Protein AF-A0A379AN05-F1 (afdb_monomer_lite)

Structure (mmCIF, N/CA/C/O backbone):
data_AF-A0A379AN05-F1
#
_entry.id   AF-A0A379AN05-F1
#
loop_
_atom_site.group_PDB
_atom_site.id
_atom_site.type_symbol
_atom_site.label_atom_id
_atom_site.label_alt_id
_atom_site.label_comp_id
_atom_site.label_asym_id
_atom_site.label_entity_id
_atom_site.label_seq_id
_atom_site.pdbx_PDB_ins_code
_atom_site.Cartn_x
_atom_site.Cartn_y
_atom_site.Cartn_z
_atom_site.occupancy
_atom_site.B_iso_or_equiv
_atom_site.auth_seq_id
_atom_site.auth_comp_id
_atom_site.auth_asym_id
_atom_site.auth_atom_id
_atom_site.pdbx_PDB_model_num
ATOM 1 N N . MET A 1 1 ? -7.549 1.486 32.627 1.00 84.38 1 MET A N 1
ATOM 2 C CA . MET A 1 1 ? -6.363 1.848 31.809 1.00 84.38 1 MET A CA 1
ATOM 3 C C . MET A 1 1 ? -6.701 2.834 30.691 1.00 84.38 1 MET A C 1
ATOM 5 O O . MET A 1 1 ? -6.083 3.886 30.670 1.00 84.38 1 MET A O 1
ATOM 9 N N . VAL A 1 2 ? -7.677 2.545 29.816 1.00 94.06 2 VAL A N 1
ATOM 10 C CA . VAL A 1 2 ? -8.056 3.406 28.669 1.00 94.06 2 VAL A CA 1
ATOM 11 C C . VAL A 1 2 ? -8.458 4.826 29.086 1.00 94.06 2 VAL A C 1
ATOM 13 O O . VAL A 1 2 ? -7.812 5.776 28.664 1.00 94.06 2 VAL A O 1
ATOM 16 N N . THR A 1 3 ? -9.433 4.986 29.988 1.00 95.44 3 THR A N 1
ATOM 17 C CA . THR A 1 3 ? -9.876 6.311 30.479 1.00 95.44 3 THR A CA 1
ATOM 18 C C . THR A 1 3 ? -8.731 7.159 31.034 1.00 95.44 3 THR A C 1
ATOM 20 O O . THR A 1 3 ? -8.651 8.347 30.749 1.00 95.44 3 THR A O 1
ATOM 23 N N . ARG A 1 4 ? -7.789 6.537 31.757 1.00 97.31 4 ARG A N 1
ATOM 24 C CA . ARG A 1 4 ? -6.618 7.218 32.330 1.00 97.31 4 ARG A CA 1
ATOM 25 C C . ARG A 1 4 ? -5.680 7.795 31.264 1.00 97.31 4 ARG A C 1
ATOM 27 O O . ARG A 1 4 ? -5.070 8.823 31.510 1.00 97.31 4 ARG A O 1
ATOM 34 N N . LEU A 1 5 ? -5.524 7.115 30.126 1.00 96.81 5 LEU A N 1
ATOM 35 C CA . LEU A 1 5 ? -4.580 7.513 29.075 1.00 96.81 5 LEU A CA 1
ATOM 36 C C . LEU A 1 5 ? -5.226 8.400 28.005 1.00 96.81 5 LEU A C 1
ATOM 38 O O . LEU A 1 5 ? -4.576 9.303 27.494 1.00 96.81 5 LEU A O 1
ATOM 42 N N . CYS A 1 6 ? -6.485 8.134 27.655 1.00 96.06 6 CYS A N 1
ATOM 43 C CA . CYS A 1 6 ? -7.172 8.794 26.543 1.00 96.06 6 CYS A CA 1
ATOM 44 C C . CYS A 1 6 ? -8.078 9.952 26.984 1.00 96.06 6 CYS A C 1
ATOM 46 O O . CYS A 1 6 ? -8.537 10.710 26.138 1.00 96.06 6 CYS A O 1
ATOM 48 N N . GLY A 1 7 ? -8.407 10.060 28.277 1.00 97.00 7 GLY A N 1
ATOM 49 C CA . GLY A 1 7 ? -9.344 11.061 28.801 1.00 97.00 7 GLY A CA 1
ATOM 50 C C . GLY A 1 7 ? -10.823 10.799 28.477 1.00 97.00 7 GLY A C 1
ATOM 51 O O . GLY A 1 7 ? -11.693 11.490 28.994 1.00 97.00 7 GLY A O 1
ATOM 52 N N . THR A 1 8 ? -11.143 9.789 27.661 1.00 96.62 8 THR A N 1
ATOM 53 C CA . THR A 1 8 ? -12.527 9.398 27.351 1.00 96.62 8 THR A CA 1
ATOM 54 C C . THR A 1 8 ? -13.206 8.762 28.564 1.00 96.62 8 THR A C 1
ATOM 56 O O . THR A 1 8 ? -12.667 7.817 29.155 1.00 96.62 8 THR A O 1
ATOM 59 N N . SER A 1 9 ? -14.412 9.231 28.908 1.00 97.50 9 SER A N 1
ATOM 60 C CA . SER A 1 9 ? -15.219 8.624 29.972 1.00 97.50 9 SER A CA 1
ATOM 61 C C . SER A 1 9 ? -15.490 7.143 29.678 1.00 97.50 9 SER A C 1
ATOM 63 O O . SER A 1 9 ? -15.587 6.717 28.522 1.00 97.50 9 SER A O 1
ATOM 65 N N . GLN A 1 10 ? -15.596 6.337 30.735 1.00 97.25 10 GLN A N 1
ATOM 66 C CA . GLN A 1 10 ? -15.846 4.901 30.597 1.00 97.25 10 GLN A CA 1
ATOM 67 C C . GLN A 1 10 ? -17.175 4.622 29.884 1.00 97.25 10 GLN A C 1
ATOM 69 O O . GLN A 1 10 ? -17.250 3.709 29.065 1.00 97.25 10 GLN A O 1
ATOM 74 N N . GLU A 1 11 ? -18.199 5.428 30.158 1.00 97.56 11 GLU A N 1
ATOM 75 C CA . GLU A 1 11 ? -19.508 5.329 29.515 1.00 97.56 11 GLU A CA 1
ATOM 76 C C . GLU A 1 11 ? -19.413 5.527 27.997 1.00 97.56 11 GLU A C 1
ATOM 78 O O . GLU A 1 11 ? -19.821 4.644 27.239 1.00 97.56 11 GLU A O 1
ATOM 83 N N . SER A 1 12 ? -18.793 6.624 27.544 1.00 97.69 12 SER A N 1
ATOM 84 C CA . SER A 1 12 ? -18.629 6.909 26.115 1.00 97.69 12 SER A CA 1
ATOM 85 C C . SER A 1 12 ? -17.795 5.839 25.416 1.00 97.69 12 SER A C 1
ATOM 87 O O . SER A 1 12 ? -18.129 5.413 24.311 1.00 97.69 12 SER A O 1
ATOM 89 N N . PHE A 1 13 ? -16.734 5.355 26.068 1.00 97.69 13 PHE A N 1
ATOM 90 C CA . PHE A 1 13 ? -15.919 4.268 25.530 1.00 97.69 13 PHE A CA 1
ATOM 91 C C . PHE A 1 13 ? -16.741 2.984 25.334 1.00 97.69 13 PHE A C 1
ATOM 93 O O . PHE A 1 13 ? -16.730 2.403 24.249 1.00 97.69 13 PHE A O 1
ATOM 100 N N . ILE A 1 14 ? -17.508 2.571 26.348 1.00 97.88 14 ILE A N 1
ATOM 101 C CA . ILE A 1 14 ? -18.366 1.380 26.271 1.00 97.88 14 ILE A CA 1
ATOM 102 C C . ILE A 1 14 ? -19.449 1.546 25.200 1.00 97.88 14 ILE A C 1
ATOM 104 O O . ILE A 1 14 ? -19.734 0.587 24.480 1.00 97.88 14 ILE A O 1
ATOM 108 N N . ALA A 1 15 ? -20.036 2.737 25.058 1.00 98.06 15 ALA A N 1
ATOM 109 C CA . ALA A 1 15 ? -21.035 3.012 24.030 1.00 98.06 15 ALA A CA 1
ATOM 110 C C . ALA A 1 15 ? -20.473 2.790 22.615 1.00 98.06 15 ALA A C 1
ATOM 112 O O . ALA A 1 15 ? -21.083 2.076 21.816 1.00 98.06 15 ALA A O 1
ATOM 113 N N . VAL A 1 16 ? -19.275 3.315 22.329 1.00 97.56 16 VAL A N 1
ATOM 114 C CA . VAL A 1 16 ? -18.589 3.108 21.041 1.00 97.56 16 VAL A CA 1
ATOM 115 C C . VAL A 1 16 ? -18.249 1.632 20.827 1.00 97.56 16 VAL A C 1
ATOM 117 O O . VAL A 1 16 ? -18.525 1.092 19.755 1.00 97.56 16 VAL A O 1
ATOM 120 N N . CYS A 1 17 ? -17.710 0.951 21.845 1.00 97.88 17 CYS A N 1
ATOM 121 C CA . CYS A 1 17 ? -17.402 -0.477 21.758 1.00 97.88 17 CYS A CA 1
ATOM 122 C C . CYS A 1 17 ? -18.642 -1.317 21.438 1.00 97.88 17 CYS A C 1
ATOM 124 O O . CYS A 1 17 ? -18.568 -2.186 20.576 1.00 97.88 17 CYS A O 1
ATOM 126 N N . ARG A 1 18 ? -19.784 -1.050 22.086 1.00 98.12 18 ARG A N 1
ATOM 127 C CA . ARG A 1 18 ? -21.046 -1.762 21.823 1.00 98.12 18 ARG A CA 1
ATOM 128 C C . ARG A 1 18 ? -21.536 -1.542 20.395 1.00 98.12 18 ARG A C 1
ATOM 130 O O . ARG A 1 18 ? -21.956 -2.499 19.751 1.00 98.12 18 ARG A O 1
ATOM 137 N N . GLN A 1 19 ? -21.457 -0.311 19.890 1.00 97.75 19 GLN A N 1
ATOM 138 C CA . GLN A 1 19 ? -21.874 -0.017 18.518 1.00 97.75 19 GLN A CA 1
ATOM 139 C C . GLN A 1 19 ? -20.985 -0.720 17.491 1.00 97.75 19 GLN A C 1
ATOM 141 O O . GLN A 1 19 ? -21.509 -1.390 16.605 1.00 97.75 19 GLN A O 1
ATOM 146 N N . LEU A 1 20 ? -19.659 -0.658 17.639 1.00 97.69 20 LEU A N 1
ATOM 147 C CA . LEU A 1 20 ? -18.745 -1.381 16.749 1.00 97.69 20 LEU A CA 1
ATOM 148 C C . LEU A 1 20 ? -18.947 -2.898 16.839 1.00 97.69 20 LEU A C 1
ATOM 150 O O . LEU A 1 20 ? -19.083 -3.558 15.812 1.00 97.69 20 LEU A O 1
ATOM 154 N N . ALA A 1 21 ? -19.040 -3.444 18.054 1.00 97.88 21 ALA A N 1
ATOM 155 C CA . ALA A 1 21 ? -19.248 -4.873 18.273 1.00 97.88 21 ALA A CA 1
ATOM 156 C C . ALA A 1 21 ? -20.561 -5.373 17.661 1.00 97.88 21 ALA A C 1
ATOM 158 O O . ALA A 1 21 ? -20.603 -6.487 17.164 1.00 97.88 21 ALA A O 1
ATOM 159 N N . SER A 1 22 ? -21.611 -4.548 17.610 1.00 98.00 22 SER A N 1
ATOM 160 C CA . SER A 1 22 ? -22.876 -4.928 16.966 1.00 98.00 22 SER A CA 1
ATOM 161 C C . SER A 1 22 ? -22.769 -5.187 15.454 1.00 98.00 22 SER A C 1
ATOM 163 O O . SER A 1 22 ? -23.732 -5.656 14.855 1.00 98.00 22 SER A O 1
ATOM 165 N N . THR A 1 23 ? -21.615 -4.890 14.844 1.00 98.19 23 THR A N 1
ATOM 166 C CA . THR A 1 23 ? -21.307 -5.160 13.430 1.00 98.19 23 THR A CA 1
ATOM 167 C C . THR A 1 23 ? -20.498 -6.440 13.215 1.00 98.19 23 THR A C 1
ATOM 169 O O . THR A 1 23 ? -20.078 -6.708 12.103 1.00 98.19 23 THR A O 1
ATOM 172 N N . CYS A 1 24 ? -20.307 -7.278 14.243 1.00 97.06 24 CYS A N 1
ATOM 173 C CA . CYS A 1 24 ? -19.689 -8.604 14.089 1.00 97.06 24 CYS A CA 1
ATOM 174 C C . CYS A 1 24 ? -20.630 -9.660 13.470 1.00 97.06 24 CYS A C 1
ATOM 176 O O . CYS A 1 24 ? -20.436 -10.861 13.663 1.00 97.06 24 CYS A O 1
ATOM 178 N N . VAL A 1 25 ? -21.676 -9.222 12.765 1.00 96.94 25 VAL A N 1
ATOM 179 C CA . VAL A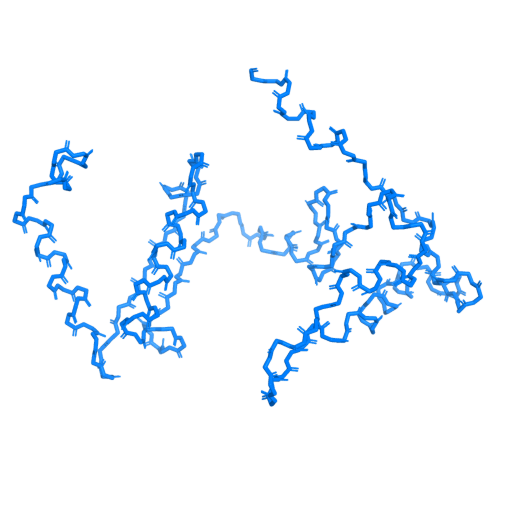 1 25 ? -22.707 -10.073 12.163 1.00 96.94 25 VAL A CA 1
ATOM 180 C C . VAL A 1 25 ? -22.747 -9.857 10.646 1.00 96.94 25 VAL A C 1
ATOM 182 O O . VAL A 1 25 ? -22.529 -8.736 10.192 1.00 96.94 25 VAL A O 1
ATOM 185 N N . PRO A 1 26 ? -23.079 -10.878 9.834 1.00 92.56 26 PRO A N 1
ATOM 186 C CA . PRO A 1 26 ? -22.933 -10.793 8.374 1.00 92.56 26 PRO A CA 1
ATOM 187 C C . PRO A 1 26 ? -23.767 -9.705 7.679 1.00 92.56 26 PRO A C 1
ATOM 189 O O . PRO A 1 26 ? -23.431 -9.276 6.579 1.00 92.56 26 PRO A O 1
ATOM 192 N N . ASN A 1 27 ? -24.875 -9.276 8.286 1.00 95.88 27 ASN A N 1
ATOM 193 C CA . ASN A 1 27 ? -25.845 -8.350 7.697 1.00 95.88 27 ASN A CA 1
ATOM 194 C C . ASN A 1 27 ? -25.714 -6.906 8.205 1.00 95.88 27 ASN A C 1
ATOM 196 O O . ASN A 1 27 ? -26.596 -6.086 7.947 1.00 95.88 27 ASN A O 1
ATOM 200 N N . ARG A 1 28 ? -24.652 -6.584 8.949 1.00 97.88 28 ARG A N 1
ATOM 201 C CA . ARG A 1 28 ? -24.431 -5.236 9.468 1.00 97.88 28 ARG A CA 1
ATOM 202 C C . ARG A 1 28 ? -22.954 -4.903 9.455 1.00 97.88 28 ARG A C 1
ATOM 204 O O . ARG A 1 28 ? -22.166 -5.584 10.090 1.00 97.88 28 ARG A O 1
ATOM 211 N N . THR A 1 29 ? -22.604 -3.804 8.805 1.00 97.75 29 THR A N 1
ATOM 212 C CA . THR A 1 29 ? -21.214 -3.383 8.644 1.00 97.75 29 THR A CA 1
ATOM 213 C C . THR A 1 29 ? -20.927 -2.085 9.383 1.00 97.75 29 THR A C 1
ATOM 215 O O . THR A 1 29 ? -21.794 -1.218 9.516 1.00 97.75 29 THR A O 1
ATOM 218 N N . ALA A 1 30 ? -19.685 -1.924 9.835 1.00 97.81 30 ALA A N 1
ATOM 219 C CA . ALA A 1 30 ? -19.128 -0.630 10.219 1.00 97.81 30 ALA A CA 1
ATOM 220 C C . ALA A 1 30 ? -18.037 -0.223 9.231 1.00 97.81 30 ALA A C 1
ATOM 222 O O . ALA A 1 30 ? -17.303 -1.068 8.716 1.00 97.81 30 ALA A O 1
ATOM 223 N N . THR A 1 31 ? -17.880 1.080 9.024 1.00 98.12 31 THR A N 1
ATOM 224 C CA . THR A 1 31 ? -16.787 1.649 8.236 1.00 98.12 31 THR A CA 1
ATOM 225 C C . THR A 1 31 ? -16.002 2.652 9.071 1.00 98.12 31 THR A C 1
ATOM 227 O O . THR A 1 31 ? -16.574 3.408 9.858 1.00 98.12 31 THR A O 1
ATOM 230 N N . ILE A 1 32 ? -14.677 2.642 8.923 1.00 98.06 32 ILE A N 1
ATOM 231 C CA . ILE A 1 32 ? -13.783 3.580 9.606 1.00 98.06 32 ILE A CA 1
ATOM 232 C C . ILE A 1 32 ? -13.295 4.604 8.588 1.00 98.06 32 ILE A C 1
ATOM 234 O O . ILE A 1 32 ? -12.592 4.247 7.645 1.00 98.06 32 ILE A O 1
ATOM 238 N N . LEU A 1 33 ? -13.638 5.876 8.801 1.00 97.94 33 LEU A N 1
ATOM 239 C CA . LEU A 1 33 ? -13.164 7.002 7.999 1.00 97.94 33 LEU A CA 1
ATOM 240 C C . LEU A 1 33 ? -12.050 7.720 8.761 1.00 97.94 33 LEU A C 1
ATOM 242 O O . LEU A 1 33 ? -12.253 8.149 9.896 1.00 97.94 33 LEU A O 1
ATOM 246 N N . TYR A 1 34 ? -10.877 7.866 8.147 1.00 97.56 34 TYR A N 1
ATOM 247 C CA . TYR A 1 34 ? -9.760 8.582 8.767 1.00 97.56 34 TYR A CA 1
ATOM 248 C C . TYR A 1 34 ? -8.886 9.304 7.736 1.00 97.56 34 TYR A C 1
ATOM 250 O O . TYR A 1 34 ? -8.894 8.975 6.552 1.00 97.56 34 TYR A O 1
ATOM 258 N N . ALA A 1 35 ? -8.110 10.279 8.215 1.00 95.69 35 ALA A N 1
ATOM 259 C CA . ALA A 1 35 ? -7.111 11.016 7.442 1.00 95.69 35 ALA A CA 1
ATOM 260 C C . ALA A 1 35 ? -5.917 11.395 8.347 1.00 95.69 35 ALA A C 1
ATOM 262 O O . ALA A 1 35 ? -5.351 10.542 9.035 1.00 95.69 35 ALA A O 1
ATOM 263 N N . LEU A 1 36 ? -5.552 12.681 8.394 1.00 94.69 36 LEU A N 1
ATOM 264 C CA . LEU A 1 36 ? -4.341 13.175 9.060 1.00 94.69 36 LEU A CA 1
ATOM 265 C C . LEU A 1 36 ? -4.315 12.971 10.578 1.00 94.69 36 LEU A C 1
ATOM 267 O O . LEU A 1 36 ? -3.243 12.782 11.152 1.00 94.69 36 LEU A O 1
ATOM 271 N N . GLY A 1 37 ? -5.488 12.952 11.220 1.00 93.81 37 GLY A N 1
ATOM 272 C CA . GLY A 1 37 ? -5.606 12.805 12.673 1.00 93.81 37 GLY A CA 1
ATOM 273 C C . GLY A 1 37 ? -4.961 11.531 13.227 1.00 93.81 37 GLY A C 1
ATOM 274 O O . GLY A 1 37 ? -4.598 11.502 14.400 1.00 93.81 37 GLY A O 1
ATOM 275 N N . TRP A 1 38 ? -4.781 10.497 12.396 1.00 95.88 38 TRP A N 1
ATOM 276 C CA . TRP A 1 38 ? -4.135 9.236 12.780 1.00 95.88 38 TRP A CA 1
ATOM 277 C C . TRP A 1 38 ? -2.767 9.019 12.126 1.00 95.88 38 TRP A C 1
ATOM 279 O O . TRP A 1 38 ? -1.965 8.253 12.651 1.00 95.88 38 TRP A O 1
ATOM 289 N N . THR A 1 39 ? -2.466 9.671 11.000 1.00 93.44 39 THR A N 1
ATOM 290 C CA . THR A 1 39 ? -1.227 9.417 10.246 1.00 93.44 39 THR A CA 1
ATOM 291 C C . THR A 1 39 ? -0.037 10.233 10.750 1.00 93.44 39 THR A C 1
ATOM 293 O O . THR A 1 39 ? 1.090 9.750 10.682 1.00 93.44 39 THR A O 1
ATOM 296 N N . HIS A 1 40 ? -0.254 11.444 11.275 1.00 94.38 40 HIS A N 1
ATOM 297 C CA . HIS A 1 40 ? 0.818 12.375 11.665 1.00 94.38 40 HIS A CA 1
ATOM 298 C C . HIS A 1 40 ? 1.315 12.184 13.106 1.00 94.38 40 HIS A C 1
ATOM 300 O O . 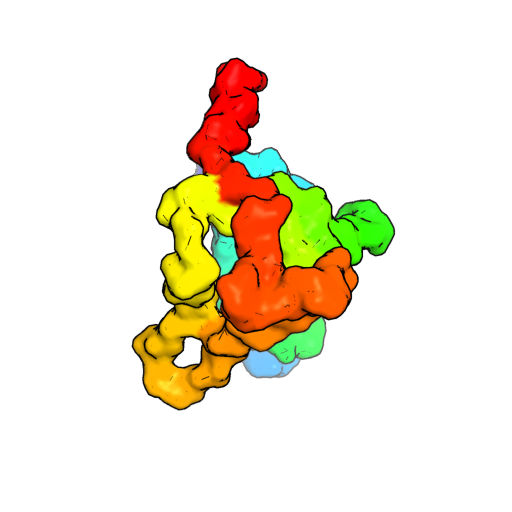HIS A 1 40 ? 1.563 13.144 13.832 1.00 94.38 40 HIS A O 1
ATOM 306 N N . HIS A 1 41 ? 1.514 10.928 13.503 1.00 94.12 41 HIS A N 1
ATOM 307 C CA . HIS A 1 41 ? 2.094 10.554 14.794 1.00 94.12 41 HIS A CA 1
ATOM 308 C C . HIS A 1 41 ? 3.318 9.671 14.582 1.00 94.12 41 HIS A C 1
ATOM 310 O O . HIS A 1 41 ? 3.419 8.959 13.582 1.00 94.12 41 HIS A O 1
ATOM 316 N N . THR A 1 42 ? 4.236 9.645 15.548 1.00 95.06 42 THR A N 1
ATOM 317 C CA . THR A 1 42 ? 5.406 8.742 15.514 1.00 95.06 42 THR A CA 1
ATOM 318 C C . THR A 1 42 ? 5.009 7.267 15.418 1.00 95.06 42 THR A C 1
ATOM 320 O O . THR A 1 42 ? 5.764 6.453 14.892 1.00 95.06 42 THR A O 1
ATOM 323 N N . ASN A 1 43 ? 3.806 6.931 15.881 1.00 94.56 43 ASN A N 1
ATOM 324 C CA . ASN A 1 43 ? 3.190 5.611 15.837 1.00 94.56 43 ASN A CA 1
ATOM 325 C C . ASN A 1 43 ? 1.965 5.550 14.899 1.00 94.56 43 ASN A C 1
ATOM 327 O O . ASN A 1 43 ? 1.152 4.636 15.033 1.00 94.56 43 ASN A O 1
ATOM 331 N N . GLY A 1 44 ? 1.823 6.476 13.941 1.00 95.06 44 GLY A N 1
ATOM 332 C CA . GLY A 1 44 ? 0.623 6.572 13.098 1.00 95.06 44 GLY A CA 1
ATOM 333 C C . GLY A 1 44 ? 0.300 5.288 12.323 1.00 95.06 44 GLY A C 1
ATOM 334 O O . GLY A 1 44 ? -0.855 4.873 12.239 1.00 95.06 44 GLY A O 1
ATOM 335 N N . SER A 1 45 ? 1.324 4.568 11.854 1.00 95.38 45 SER A N 1
ATOM 336 C CA . SER A 1 45 ? 1.146 3.257 11.212 1.00 95.38 45 SER A CA 1
ATOM 337 C C . SER A 1 45 ? 0.542 2.201 12.146 1.00 95.38 45 SER A C 1
ATOM 339 O O . SER A 1 45 ? -0.226 1.351 11.697 1.00 95.38 45 SER A O 1
ATOM 341 N N . GLN A 1 46 ? 0.837 2.259 13.449 1.00 97.12 46 GLN A N 1
ATOM 342 C CA . GLN A 1 46 ? 0.279 1.338 14.444 1.00 97.12 46 GLN A CA 1
ATOM 343 C C . GLN A 1 46 ? -1.180 1.662 14.770 1.00 97.12 46 GLN A C 1
ATOM 345 O O . GLN A 1 46 ? -1.976 0.743 14.958 1.00 97.12 46 GLN A O 1
ATOM 350 N N . ILE A 1 47 ? -1.553 2.945 14.769 1.00 97.25 47 ILE A N 1
ATOM 351 C CA . ILE A 1 47 ? -2.952 3.371 14.931 1.00 97.25 47 ILE A CA 1
ATOM 352 C C . ILE A 1 47 ? -3.800 2.780 13.795 1.00 97.25 47 ILE A C 1
ATOM 354 O O . ILE A 1 47 ? -4.805 2.115 14.043 1.00 97.25 47 ILE A O 1
ATOM 358 N N . ILE A 1 48 ? -3.336 2.926 12.552 1.00 97.50 48 ILE A N 1
ATOM 359 C CA . ILE A 1 48 ? -4.030 2.411 11.362 1.00 97.50 48 ILE A CA 1
ATOM 360 C C . ILE A 1 48 ? -4.083 0.879 11.368 1.00 97.50 48 ILE A C 1
ATOM 362 O O . ILE A 1 48 ? -5.132 0.300 11.091 1.00 97.50 48 ILE A O 1
ATOM 366 N N . ARG A 1 49 ? -2.986 0.204 11.746 1.00 98.12 49 ARG A N 1
ATOM 367 C CA . ARG A 1 49 ? -2.978 -1.258 11.926 1.00 98.12 49 ARG A CA 1
ATOM 368 C C . ARG A 1 49 ? -4.015 -1.721 12.944 1.00 98.12 49 ARG A C 1
ATOM 370 O O . ARG A 1 49 ? -4.688 -2.713 12.697 1.00 98.12 49 ARG A O 1
ATOM 377 N N . THR A 1 50 ? -4.170 -1.002 14.054 1.00 98.00 50 THR A N 1
ATOM 378 C CA . THR A 1 50 ? -5.160 -1.340 15.088 1.00 98.00 50 THR A CA 1
ATOM 379 C C . THR A 1 50 ? -6.582 -1.252 14.530 1.00 98.00 50 THR A C 1
ATOM 381 O O . THR A 1 50 ? -7.372 -2.175 14.716 1.00 98.00 50 THR A O 1
ATOM 384 N N . ALA A 1 51 ? -6.893 -0.198 13.768 1.00 97.50 51 ALA A N 1
ATOM 385 C CA . ALA A 1 51 ? -8.177 -0.071 13.078 1.00 97.50 51 ALA A CA 1
ATOM 386 C C . ALA A 1 51 ? -8.410 -1.205 12.062 1.00 97.50 51 ALA A C 1
ATOM 388 O O . ALA A 1 51 ? -9.507 -1.757 11.992 1.00 97.50 51 ALA A O 1
ATOM 389 N N . ALA A 1 52 ? -7.370 -1.601 11.321 1.00 98.19 52 ALA A N 1
ATOM 390 C CA . ALA A 1 52 ? -7.456 -2.715 10.382 1.00 98.19 52 ALA A CA 1
ATOM 391 C C . ALA A 1 52 ? -7.713 -4.058 11.065 1.00 98.19 52 ALA A C 1
ATOM 393 O O . ALA A 1 52 ? -8.559 -4.822 10.609 1.00 98.19 52 ALA A O 1
ATOM 394 N N . MET A 1 53 ? -7.046 -4.318 12.190 1.00 98.50 53 MET A N 1
ATOM 395 C CA . MET A 1 53 ? -7.288 -5.515 12.996 1.00 98.50 53 MET A CA 1
ATOM 396 C C . MET A 1 53 ? -8.734 -5.569 13.498 1.00 98.50 53 MET A C 1
ATOM 398 O O . MET A 1 53 ? -9.358 -6.619 13.410 1.00 98.50 53 MET A O 1
ATOM 402 N N . ILE A 1 54 ? -9.290 -4.444 13.961 1.00 97.88 54 ILE A N 1
ATOM 403 C CA . ILE A 1 54 ? -10.696 -4.373 14.386 1.00 97.88 54 ILE A CA 1
ATOM 404 C C . ILE A 1 54 ? -11.632 -4.704 13.218 1.00 97.88 54 ILE A C 1
ATOM 406 O O . ILE A 1 54 ? -12.503 -5.554 13.363 1.00 97.88 54 ILE A O 1
ATOM 410 N N . GLN A 1 55 ? -11.434 -4.094 12.045 1.00 98.31 55 GLN A N 1
ATOM 411 C CA . GLN A 1 55 ? -12.293 -4.352 10.883 1.00 98.31 55 GLN A CA 1
ATOM 412 C C . GLN A 1 55 ? -12.196 -5.796 10.372 1.00 98.31 55 GLN A C 1
ATOM 414 O O . GLN A 1 55 ? -13.200 -6.338 9.915 1.00 98.31 55 GLN A O 1
ATOM 419 N N . LEU A 1 56 ? -11.022 -6.429 10.472 1.00 98.25 56 LEU A N 1
ATOM 420 C CA . LEU A 1 56 ? -10.851 -7.853 10.173 1.00 98.25 56 LEU A CA 1
ATOM 421 C C . LEU A 1 56 ? -11.594 -8.735 11.185 1.00 98.25 56 LEU A C 1
ATOM 423 O O . LEU A 1 56 ? -12.319 -9.634 10.775 1.00 98.25 56 LEU A O 1
ATOM 427 N N . LEU A 1 57 ? -11.464 -8.456 12.488 1.00 98.06 57 LEU A N 1
ATOM 428 C CA . LEU A 1 57 ? -12.151 -9.205 13.550 1.00 98.06 57 LEU A CA 1
ATOM 429 C C . LEU A 1 57 ? -13.678 -9.095 13.460 1.00 98.06 57 LEU A C 1
ATOM 431 O O . LEU A 1 57 ? -14.378 -10.043 13.798 1.00 98.06 57 LEU A O 1
ATOM 435 N N . LEU A 1 58 ? -14.189 -7.949 13.008 1.00 97.75 58 LEU A N 1
ATOM 436 C CA . LEU A 1 58 ? -15.621 -7.728 12.803 1.00 97.75 58 LEU A CA 1
ATOM 437 C C . LEU A 1 58 ? -16.132 -8.286 11.463 1.00 97.75 58 LEU A C 1
ATOM 439 O O . LEU A 1 58 ? -17.336 -8.296 11.249 1.00 97.75 58 LEU A O 1
ATOM 443 N N . GLY A 1 59 ? -15.255 -8.740 10.559 1.00 97.75 59 GLY A N 1
ATOM 444 C CA . GLY A 1 59 ? -15.658 -9.228 9.233 1.00 97.75 59 GLY A CA 1
ATOM 445 C C . GLY A 1 59 ? -16.104 -8.123 8.266 1.00 97.75 59 GLY A C 1
ATOM 446 O O . GLY A 1 59 ? -16.807 -8.389 7.298 1.00 97.75 59 GLY A O 1
ATOM 447 N N . ASN A 1 60 ? -15.687 -6.876 8.500 1.00 97.94 60 ASN A N 1
ATOM 448 C CA . ASN A 1 60 ? -16.131 -5.712 7.727 1.00 97.94 60 ASN A CA 1
ATOM 449 C C . ASN A 1 60 ? -15.297 -5.451 6.457 1.00 97.94 60 ASN A C 1
ATOM 451 O O . ASN A 1 60 ? -15.648 -4.579 5.659 1.00 97.94 60 ASN A O 1
ATOM 455 N N . ILE A 1 61 ? -14.164 -6.134 6.263 1.00 98.00 61 ILE A N 1
ATOM 456 C CA . ILE A 1 61 ? -13.295 -5.946 5.088 1.00 98.00 61 ILE A CA 1
ATOM 457 C C . ILE A 1 61 ? -13.890 -6.660 3.869 1.00 98.00 61 ILE A C 1
ATOM 459 O O . ILE A 1 61 ? -14.188 -7.845 3.929 1.00 98.00 61 ILE A O 1
ATOM 463 N N . GLY A 1 62 ? -14.025 -5.938 2.752 1.00 96.38 62 GLY A N 1
ATOM 464 C CA . GLY A 1 62 ? -14.595 -6.466 1.504 1.00 96.38 62 GLY A CA 1
ATOM 465 C C . GLY A 1 62 ? -16.121 -6.352 1.399 1.00 96.38 62 GLY A C 1
ATOM 466 O O . GLY A 1 62 ? -16.677 -6.694 0.361 1.00 96.38 62 GLY A O 1
ATOM 467 N N . MET A 1 63 ? -16.791 -5.833 2.432 1.00 97.06 63 MET A N 1
ATOM 468 C CA . MET A 1 63 ? -18.249 -5.698 2.471 1.00 97.06 63 MET A CA 1
ATOM 469 C C . MET A 1 63 ? -18.725 -4.302 2.020 1.00 97.06 63 MET A C 1
ATOM 471 O O . MET A 1 63 ? -18.087 -3.300 2.368 1.00 97.06 63 MET A O 1
ATOM 475 N N . PRO A 1 64 ? -19.870 -4.189 1.315 1.00 96.62 64 PRO A N 1
ATOM 476 C CA . PRO A 1 64 ? -20.515 -2.903 1.047 1.00 96.62 64 PRO A CA 1
ATOM 477 C C . PRO A 1 64 ? -20.846 -2.164 2.349 1.00 96.62 64 PRO A C 1
ATOM 479 O O . PRO A 1 64 ? -21.385 -2.755 3.277 1.00 96.62 64 PRO A O 1
ATOM 482 N N . GLY A 1 65 ? -20.507 -0.875 2.435 1.00 95.69 65 GLY A N 1
ATOM 483 C CA . GLY A 1 65 ? -20.684 -0.085 3.665 1.00 95.69 65 GLY A CA 1
ATOM 484 C C . GLY A 1 65 ? -19.705 -0.431 4.798 1.00 95.69 65 GLY A C 1
ATOM 485 O O . GLY A 1 65 ? -19.826 0.121 5.892 1.00 95.69 65 GLY A O 1
ATOM 486 N N . GLY A 1 66 ? -18.750 -1.335 4.554 1.00 97.00 66 GLY A N 1
ATOM 487 C CA . GLY A 1 66 ? -17.695 -1.725 5.484 1.00 97.00 66 GLY A CA 1
ATOM 488 C C . GLY A 1 66 ? -16.348 -1.052 5.198 1.00 97.00 66 GLY A C 1
ATOM 489 O O . GLY A 1 66 ? -16.266 0.076 4.706 1.00 97.00 66 GLY A O 1
ATOM 490 N N . GLY A 1 67 ? -15.267 -1.770 5.498 1.00 96.88 67 GLY A N 1
ATOM 491 C CA . GLY A 1 67 ? -13.916 -1.414 5.076 1.00 96.88 67 GLY A CA 1
ATOM 492 C C . GLY A 1 67 ? -13.232 -0.311 5.886 1.00 96.88 67 GLY A C 1
ATOM 493 O O . GLY A 1 67 ? -13.695 0.132 6.940 1.00 96.88 67 GLY A O 1
ATOM 494 N N . ILE A 1 68 ? -12.069 0.096 5.386 1.00 97.31 68 ILE A N 1
ATOM 495 C CA . ILE A 1 68 ? -11.270 1.188 5.935 1.00 97.31 68 ILE A CA 1
ATOM 496 C C . ILE A 1 68 ? -11.164 2.263 4.863 1.00 97.31 68 ILE A C 1
ATOM 498 O O . ILE A 1 68 ? -10.436 2.116 3.882 1.00 97.31 68 ILE A O 1
ATOM 502 N N . ASN A 1 69 ? -11.862 3.367 5.084 1.00 97.19 69 ASN A N 1
ATOM 503 C CA . ASN A 1 69 ? -11.899 4.494 4.171 1.00 97.19 69 ASN A CA 1
ATOM 504 C C . ASN A 1 69 ? -10.816 5.496 4.571 1.00 97.19 69 ASN A C 1
ATOM 506 O O . ASN A 1 69 ? -11.044 6.459 5.306 1.00 97.19 69 ASN A O 1
ATOM 510 N N . ALA A 1 70 ? -9.602 5.229 4.093 1.00 95.50 70 ALA A N 1
ATOM 511 C CA . ALA A 1 70 ? -8.455 6.106 4.270 1.00 95.50 70 ALA A CA 1
ATOM 512 C C . ALA A 1 70 ? -8.568 7.312 3.319 1.00 95.50 70 ALA A C 1
ATOM 514 O O . ALA A 1 70 ? -8.093 7.272 2.181 1.00 95.50 70 ALA A O 1
ATOM 515 N N . LEU A 1 71 ? -9.210 8.382 3.782 1.00 93.88 71 LEU A N 1
ATOM 516 C CA . LEU A 1 71 ? -9.543 9.549 2.969 1.00 93.88 71 LEU A CA 1
ATOM 517 C C . LEU A 1 71 ? -8.272 10.263 2.502 1.00 93.88 71 LEU A C 1
ATOM 519 O O . LEU A 1 71 ? -7.357 10.542 3.283 1.00 93.88 71 LEU A O 1
ATOM 523 N N . ARG A 1 72 ? -8.205 10.531 1.198 1.00 92.94 72 ARG A N 1
ATOM 524 C CA . ARG A 1 72 ? -7.072 11.206 0.563 1.00 92.94 72 ARG A CA 1
ATOM 525 C C . ARG A 1 72 ? -7.261 12.721 0.592 1.00 92.94 72 ARG A C 1
ATOM 527 O O . ARG A 1 72 ? -8.385 13.206 0.605 1.00 92.94 72 ARG A O 1
ATOM 534 N N . GLY A 1 73 ? -6.141 13.441 0.660 1.00 91.19 73 GLY A N 1
ATOM 535 C CA . GLY A 1 73 ? -6.112 14.901 0.781 1.00 91.19 73 GLY A CA 1
ATOM 536 C C . GLY A 1 73 ? -6.178 15.609 -0.572 1.00 91.19 73 GLY A C 1
ATOM 537 O O . GLY A 1 73 ? -7.246 16.006 -1.018 1.00 91.19 73 GLY A O 1
ATOM 538 N N . HIS A 1 74 ? -5.025 15.790 -1.225 1.00 93.12 74 HIS A N 1
ATOM 539 C CA . HIS A 1 74 ? -4.977 16.425 -2.547 1.00 93.12 74 HIS A CA 1
ATOM 540 C C . HIS A 1 74 ? -5.703 15.578 -3.599 1.00 93.12 74 HIS A C 1
ATOM 542 O O . HIS A 1 74 ? -5.626 14.349 -3.567 1.00 93.12 74 HIS A O 1
ATOM 548 N N . SER A 1 75 ? -6.315 16.251 -4.577 1.00 91.75 75 SER A N 1
ATOM 549 C CA . SER A 1 75 ? -7.119 15.640 -5.645 1.00 91.75 75 SER A CA 1
ATOM 550 C C . SER A 1 75 ? -6.427 14.474 -6.359 1.00 91.75 75 SER A C 1
ATOM 552 O O . SER A 1 75 ? -7.075 13.473 -6.639 1.00 91.75 75 SER A O 1
ATOM 554 N N . ASN A 1 76 ? -5.115 14.575 -6.604 1.00 93.62 76 ASN A N 1
ATOM 555 C CA . ASN A 1 76 ? -4.330 13.546 -7.292 1.00 93.62 76 ASN A CA 1
ATOM 556 C C . ASN A 1 76 ? -3.185 12.955 -6.446 1.00 93.62 76 ASN A C 1
ATOM 558 O O . ASN A 1 76 ? -2.208 12.440 -6.985 1.00 93.62 76 ASN A O 1
ATOM 562 N N . VAL A 1 77 ? -3.267 13.018 -5.109 1.00 91.50 77 VAL A N 1
ATOM 563 C CA . VAL A 1 77 ? -2.220 12.418 -4.249 1.00 91.50 77 VAL A CA 1
ATOM 564 C C . VAL A 1 77 ? -2.094 10.910 -4.466 1.00 91.50 77 VAL A C 1
ATOM 566 O O . VAL A 1 77 ? -1.004 10.351 -4.346 1.00 91.50 77 VAL A O 1
ATOM 569 N N . GLN A 1 78 ? -3.206 10.264 -4.820 1.00 92.75 78 GLN A N 1
ATOM 570 C CA . GLN A 1 78 ? -3.229 8.854 -5.174 1.00 92.75 78 GLN A CA 1
ATOM 571 C C . GLN A 1 78 ? -2.425 8.614 -6.458 1.00 92.75 78 GLN A C 1
ATOM 573 O O . GLN A 1 78 ? -1.461 7.860 -6.411 1.00 92.75 78 GLN A O 1
ATOM 578 N N . GLY A 1 79 ? -2.701 9.362 -7.533 1.00 94.69 79 GLY A N 1
ATOM 579 C CA . GLY A 1 79 ? -1.961 9.243 -8.790 1.00 94.69 79 GLY A CA 1
ATOM 580 C C . GLY A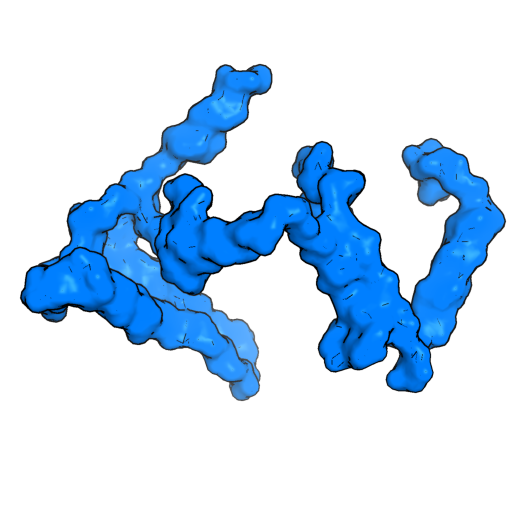 1 79 ? -0.466 9.537 -8.651 1.00 94.69 79 GLY A C 1
ATOM 581 O O . GLY A 1 79 ? 0.350 8.820 -9.215 1.00 94.69 79 GLY A O 1
ATOM 582 N N . TYR A 1 80 ? -0.065 10.525 -7.843 1.00 94.12 80 TYR A N 1
ATOM 583 C CA . TYR A 1 80 ? 1.363 10.767 -7.583 1.00 94.12 80 TYR A CA 1
ATOM 584 C C . TYR A 1 80 ? 2.045 9.610 -6.850 1.00 94.12 80 TYR A C 1
ATOM 586 O O . TYR A 1 80 ? 3.210 9.310 -7.113 1.00 94.12 80 TYR A O 1
ATOM 594 N N . THR A 1 81 ? 1.317 8.952 -5.950 1.00 93.81 81 THR A N 1
ATOM 595 C CA . THR A 1 81 ? 1.800 7.758 -5.253 1.00 93.81 81 THR A CA 1
ATOM 596 C C . THR A 1 81 ? 1.884 6.568 -6.213 1.00 93.81 81 THR A C 1
ATOM 598 O O . THR A 1 81 ? 2.892 5.867 -6.213 1.00 93.81 81 THR A O 1
ATOM 601 N N . ASP A 1 82 ? 0.886 6.389 -7.083 1.00 95.75 82 ASP A N 1
ATOM 602 C CA . ASP A 1 82 ? 0.850 5.331 -8.101 1.00 95.75 82 ASP A CA 1
ATOM 603 C C . ASP A 1 82 ? 1.978 5.496 -9.139 1.00 95.75 82 ASP A C 1
ATOM 605 O O . ASP A 1 82 ? 2.588 4.514 -9.560 1.00 95.75 82 ASP A O 1
ATOM 609 N N . LEU A 1 83 ? 2.313 6.740 -9.503 1.00 96.25 83 LEU A N 1
ATOM 610 C CA . LEU A 1 83 ? 3.451 7.087 -10.365 1.00 96.25 83 LEU A CA 1
ATOM 611 C C . LEU A 1 83 ? 4.807 7.024 -9.642 1.00 96.25 83 LEU A C 1
ATOM 613 O O . LEU A 1 83 ? 5.840 7.266 -10.260 1.00 96.25 83 LEU A O 1
ATOM 617 N N . GLY A 1 84 ? 4.828 6.699 -8.348 1.00 93.19 84 GLY A N 1
ATOM 618 C CA . GLY A 1 84 ? 6.062 6.511 -7.596 1.00 93.19 84 GLY A CA 1
ATOM 619 C C . GLY A 1 84 ? 6.848 7.798 -7.352 1.00 93.19 84 GLY A C 1
ATOM 620 O O . GLY A 1 84 ? 8.066 7.735 -7.232 1.00 93.19 84 GLY A O 1
ATOM 621 N N . LEU A 1 85 ? 6.193 8.961 -7.223 1.00 93.69 85 LEU A N 1
ATOM 622 C CA . LEU A 1 85 ? 6.856 10.228 -6.859 1.00 93.69 85 LEU A CA 1
ATOM 623 C C . LEU A 1 85 ? 7.234 10.287 -5.364 1.00 93.69 85 LEU A C 1
ATOM 625 O O . LEU A 1 85 ? 7.019 11.280 -4.669 1.00 93.69 85 LEU A O 1
ATOM 629 N N . LEU A 1 86 ? 7.796 9.190 -4.865 1.00 91.12 86 LEU A N 1
ATOM 630 C CA . LEU A 1 86 ? 8.347 9.012 -3.533 1.00 91.12 86 LEU A CA 1
ATOM 631 C C . LEU A 1 86 ? 9.809 8.588 -3.684 1.00 91.12 86 LEU A C 1
ATOM 633 O O . LEU A 1 86 ? 10.166 7.875 -4.615 1.00 91.12 86 LEU A O 1
ATOM 637 N N . ALA A 1 87 ? 10.660 8.987 -2.741 1.00 89.94 87 ALA A N 1
ATOM 638 C CA . ALA A 1 87 ? 12.118 8.879 -2.875 1.00 89.94 87 ALA A CA 1
ATOM 639 C C . ALA A 1 87 ? 12.667 7.464 -3.162 1.00 89.94 87 ALA A C 1
ATOM 641 O O . ALA A 1 87 ? 13.795 7.334 -3.622 1.00 89.94 87 ALA A O 1
ATOM 642 N N . GLN A 1 88 ? 11.910 6.413 -2.839 1.00 92.62 88 GLN A N 1
ATOM 643 C CA . GLN A 1 88 ? 12.334 5.012 -2.961 1.00 92.62 88 GLN A CA 1
ATOM 644 C C . GLN A 1 88 ? 11.368 4.183 -3.816 1.00 92.62 88 GLN A C 1
ATOM 646 O O . GLN A 1 88 ? 11.351 2.955 -3.717 1.00 92.62 88 GLN A O 1
ATOM 651 N N . SER A 1 89 ? 10.547 4.840 -4.631 1.00 94.31 89 SER A N 1
ATOM 652 C CA . SER A 1 89 ? 9.509 4.192 -5.425 1.00 94.31 89 SER A CA 1
ATOM 653 C C . SER A 1 89 ? 9.736 4.408 -6.914 1.00 94.31 89 SER A C 1
ATOM 655 O O . SER A 1 89 ? 10.265 5.425 -7.349 1.00 94.31 89 SER A O 1
ATOM 657 N N . LEU A 1 90 ? 9.307 3.421 -7.683 1.00 96.56 90 LEU A N 1
ATOM 658 C CA . LEU A 1 90 ? 9.080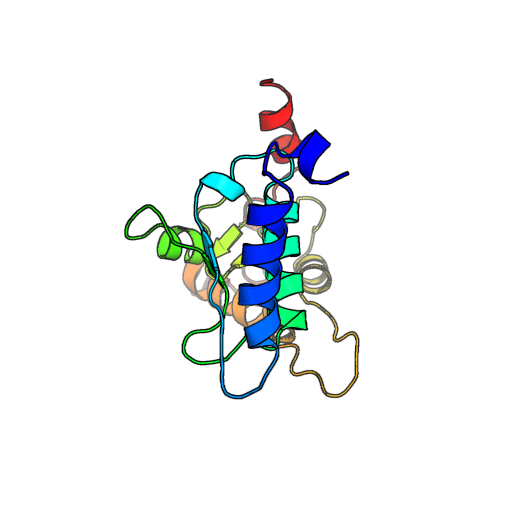 3.480 -9.115 1.00 96.56 90 LEU A CA 1
ATOM 659 C C . LEU A 1 90 ? 7.563 3.403 -9.371 1.00 96.56 90 LEU A C 1
ATOM 661 O O . LEU A 1 90 ? 6.809 3.003 -8.471 1.00 96.56 90 LEU A O 1
ATOM 665 N N . PRO A 1 91 ? 7.095 3.774 -10.577 1.00 98.06 91 PRO A N 1
ATOM 666 C CA . PRO A 1 91 ? 5.693 3.621 -10.951 1.00 98.06 91 PRO A CA 1
ATOM 667 C C . PRO A 1 91 ? 5.165 2.202 -10.698 1.00 98.06 91 PRO A C 1
ATOM 669 O O . PRO A 1 91 ? 5.880 1.215 -10.882 1.00 98.06 91 PRO A O 1
ATOM 672 N N . GLY A 1 92 ? 3.903 2.099 -10.278 1.00 96.75 92 GLY A N 1
ATOM 673 C CA . GLY A 1 92 ? 3.254 0.816 -10.001 1.00 96.75 92 GLY A CA 1
ATOM 674 C C . GLY A 1 92 ? 3.682 0.171 -8.682 1.00 96.75 92 GLY A C 1
ATOM 675 O O . GLY A 1 92 ? 3.648 -1.050 -8.573 1.00 96.75 92 GLY A O 1
ATOM 676 N N . TYR A 1 93 ? 4.077 0.972 -7.683 1.00 97.31 93 TYR A N 1
ATOM 677 C CA . TYR A 1 93 ? 4.512 0.513 -6.352 1.00 97.31 93 TYR A CA 1
ATOM 678 C C . TYR A 1 93 ? 5.776 -0.364 -6.350 1.00 97.31 93 TYR A C 1
ATOM 680 O O . TYR A 1 93 ? 6.081 -1.008 -5.344 1.00 97.31 93 TYR A O 1
ATOM 688 N N . LEU A 1 94 ? 6.542 -0.367 -7.443 1.00 96.44 94 LEU A N 1
ATOM 689 C CA . LEU A 1 94 ? 7.820 -1.065 -7.500 1.00 96.44 94 LEU A CA 1
ATOM 690 C C . LEU A 1 94 ? 8.854 -0.347 -6.613 1.00 96.44 94 LEU A C 1
ATOM 692 O O . LEU A 1 94 ? 8.925 0.885 -6.622 1.00 96.44 94 LEU A O 1
ATOM 696 N N . PRO A 1 95 ? 9.679 -1.070 -5.838 1.00 95.06 95 PRO A N 1
ATOM 697 C CA . PRO A 1 95 ? 10.748 -0.444 -5.075 1.00 95.06 95 PRO A CA 1
ATOM 698 C C . PRO A 1 95 ? 11.877 -0.007 -6.013 1.00 95.06 95 PRO A C 1
ATOM 700 O O . PRO A 1 95 ? 12.279 -0.759 -6.905 1.00 95.06 95 PRO A O 1
ATOM 703 N N . LEU A 1 96 ? 12.431 1.181 -5.779 1.00 94.94 96 LEU A N 1
ATOM 704 C CA . LEU A 1 96 ? 13.696 1.585 -6.390 1.00 94.94 96 LEU A CA 1
ATOM 705 C C . LEU A 1 96 ? 14.829 0.705 -5.815 1.00 94.94 96 LEU A C 1
ATOM 707 O O . LEU A 1 96 ? 14.829 0.445 -4.603 1.00 94.94 96 LEU A O 1
ATOM 711 N N . PRO A 1 97 ? 15.792 0.225 -6.624 1.00 95.25 97 PRO A N 1
ATOM 712 C CA . PRO A 1 97 ? 16.871 -0.620 -6.126 1.00 95.25 97 PRO A CA 1
ATOM 713 C C . PRO A 1 97 ? 17.773 0.117 -5.130 1.00 95.25 97 PRO A C 1
ATOM 715 O O . PRO A 1 97 ? 18.060 1.305 -5.275 1.00 95.25 97 PRO A O 1
ATOM 718 N N . SER A 1 98 ? 18.246 -0.604 -4.113 1.00 94.06 98 SER A N 1
ATOM 719 C CA . SER A 1 98 ? 19.294 -0.102 -3.216 1.00 94.06 98 SER A CA 1
ATOM 720 C C . SER A 1 98 ? 20.682 -0.353 -3.806 1.00 94.06 98 SER A C 1
ATOM 722 O O . SER A 1 98 ? 20.857 -1.269 -4.608 1.00 94.06 98 SER A O 1
ATOM 724 N N . GLU A 1 99 ? 21.698 0.380 -3.350 1.00 93.06 99 GLU A N 1
ATOM 725 C CA . GLU A 1 99 ? 23.101 0.182 -3.773 1.00 93.06 99 GLU A CA 1
ATOM 726 C C . GLU A 1 99 ? 23.620 -1.254 -3.555 1.00 93.06 99 GLU A C 1
ATOM 728 O O . GLU A 1 99 ? 24.525 -1.713 -4.245 1.00 93.06 99 GLU A O 1
ATOM 733 N N . LYS A 1 100 ? 23.016 -1.990 -2.614 1.00 91.88 100 LYS A N 1
ATOM 734 C CA . LYS A 1 100 ? 23.372 -3.379 -2.291 1.00 91.88 100 LYS A CA 1
ATOM 735 C C . LYS A 1 100 ? 22.847 -4.389 -3.305 1.00 91.88 100 LYS A C 1
ATOM 737 O O . LYS A 1 100 ? 23.323 -5.520 -3.342 1.00 91.88 100 LYS A O 1
ATOM 742 N N . MET A 1 101 ? 21.840 -4.011 -4.087 1.00 93.56 101 MET A N 1
ATOM 743 C CA . MET A 1 101 ? 21.275 -4.840 -5.147 1.00 93.56 101 MET A CA 1
ATOM 744 C C . MET A 1 101 ? 22.091 -4.583 -6.416 1.00 93.56 101 MET A C 1
ATOM 746 O O . MET A 1 101 ? 21.693 -3.818 -7.292 1.00 93.56 101 MET A O 1
ATOM 750 N N . THR A 1 102 ? 23.280 -5.175 -6.489 1.00 91.56 102 THR A N 1
ATOM 751 C CA . THR A 1 102 ? 24.248 -4.895 -7.562 1.00 91.56 102 THR A CA 1
ATOM 752 C C . THR A 1 102 ? 23.841 -5.451 -8.924 1.00 91.56 102 THR A C 1
ATOM 754 O O . THR A 1 102 ? 24.358 -4.992 -9.931 1.00 91.56 102 THR A O 1
ATOM 757 N N . THR A 1 103 ? 22.911 -6.406 -8.974 1.00 94.81 103 THR A N 1
ATOM 758 C CA . THR A 1 103 ? 22.424 -7.019 -10.217 1.00 94.81 103 THR A CA 1
ATOM 759 C C . THR A 1 103 ? 20.901 -7.059 -10.245 1.00 94.81 103 THR A C 1
ATOM 761 O O . THR A 1 103 ? 20.252 -7.109 -9.192 1.00 94.81 103 THR A O 1
ATOM 764 N N . LEU A 1 104 ? 20.329 -7.119 -11.453 1.00 96.00 104 LEU A N 1
ATOM 765 C CA . LEU A 1 104 ? 18.888 -7.295 -11.634 1.00 96.00 104 LEU A CA 1
ATOM 766 C C . LEU A 1 104 ? 18.365 -8.566 -10.946 1.00 96.00 104 LEU A C 1
ATOM 768 O O . LEU A 1 104 ? 17.298 -8.545 -10.341 1.00 96.00 104 LEU A O 1
ATOM 772 N N . ALA A 1 105 ? 19.123 -9.665 -10.991 1.00 96.25 105 ALA A N 1
ATOM 773 C CA . ALA A 1 105 ? 18.729 -10.922 -10.356 1.00 96.25 105 ALA A CA 1
ATOM 774 C C . ALA A 1 105 ? 18.555 -10.766 -8.834 1.00 96.25 105 ALA A C 1
ATOM 776 O O . ALA A 1 105 ? 17.533 -11.175 -8.285 1.00 96.25 105 ALA A O 1
ATOM 777 N N . THR A 1 106 ? 19.507 -10.110 -8.162 1.00 96.00 106 THR A N 1
ATOM 778 C CA . THR A 1 106 ? 19.430 -9.838 -6.718 1.00 96.00 106 THR A CA 1
ATOM 779 C C . THR A 1 106 ? 18.264 -8.909 -6.382 1.00 96.00 106 THR A C 1
ATOM 781 O O . THR A 1 106 ? 17.586 -9.112 -5.374 1.00 96.00 106 THR A O 1
ATOM 784 N N . TYR A 1 107 ? 18.009 -7.900 -7.222 1.00 96.69 107 TYR A N 1
ATOM 785 C CA . TYR A 1 107 ? 16.845 -7.027 -7.074 1.00 96.69 107 TYR A CA 1
ATOM 786 C C . TYR A 1 107 ? 15.538 -7.814 -7.160 1.00 96.69 107 TYR A C 1
ATOM 788 O O . TYR A 1 107 ? 14.738 -7.757 -6.229 1.00 96.69 107 TYR A O 1
ATOM 796 N N . LEU A 1 108 ? 15.342 -8.587 -8.231 1.00 96.69 108 LEU A N 1
ATOM 797 C CA . LEU A 1 108 ? 14.115 -9.353 -8.442 1.00 96.69 108 LEU A CA 1
ATOM 798 C C . LEU A 1 108 ? 13.906 -10.385 -7.335 1.00 96.69 108 LEU A C 1
ATOM 800 O O . LEU A 1 108 ? 12.790 -10.514 -6.846 1.00 96.69 108 LEU A O 1
ATOM 804 N N . GLN A 1 109 ? 14.964 -11.053 -6.874 1.00 95.50 109 GLN A N 1
ATOM 805 C CA . GLN A 1 109 ? 14.874 -12.000 -5.762 1.00 95.50 109 GLN A CA 1
ATOM 806 C C . GLN A 1 109 ? 14.381 -11.340 -4.465 1.00 95.50 109 GLN A C 1
ATOM 808 O O . GLN A 1 109 ? 13.619 -11.947 -3.721 1.00 95.50 109 GLN A O 1
ATOM 813 N N . GLN A 1 110 ? 14.818 -10.111 -4.173 1.00 94.00 110 GLN A N 1
ATOM 814 C CA . GLN A 1 110 ? 14.431 -9.402 -2.948 1.00 94.00 110 GLN A CA 1
ATOM 815 C C . GLN A 1 110 ? 13.090 -8.672 -3.074 1.00 94.00 110 GLN A C 1
ATOM 817 O O . GLN A 1 110 ? 12.381 -8.522 -2.081 1.00 94.00 110 GLN A O 1
ATOM 822 N N . ALA A 1 111 ? 12.754 -8.196 -4.272 1.00 94.12 111 ALA A N 1
ATOM 823 C CA . ALA A 1 111 ? 11.513 -7.479 -4.542 1.00 94.12 111 ALA A CA 1
ATOM 824 C C . ALA A 1 111 ? 10.320 -8.425 -4.754 1.00 94.12 111 ALA A C 1
ATOM 826 O O . ALA A 1 111 ? 9.187 -8.033 -4.483 1.00 94.12 111 ALA A O 1
ATOM 827 N N . THR A 1 112 ? 10.560 -9.658 -5.213 1.00 96.81 112 THR A N 1
ATOM 828 C CA . THR A 1 112 ? 9.508 -10.637 -5.513 1.00 96.81 112 THR A CA 1
ATOM 829 C C . THR A 1 112 ? 9.212 -11.498 -4.283 1.00 96.81 112 THR A C 1
ATOM 831 O O . THR A 1 112 ? 10.054 -12.305 -3.884 1.00 96.81 112 THR A O 1
ATOM 834 N N . PRO A 1 113 ? 8.026 -11.378 -3.663 1.00 95.19 113 PRO A N 1
ATOM 835 C CA . PRO A 1 113 ? 7.672 -12.204 -2.521 1.00 95.19 113 PRO A CA 1
ATOM 836 C C . PRO A 1 113 ? 7.405 -13.651 -2.941 1.00 95.19 113 PRO A C 1
ATOM 838 O O . PRO A 1 113 ? 6.788 -13.925 -3.973 1.00 95.19 113 PRO A O 1
ATOM 841 N N . VAL A 1 114 ? 7.805 -14.583 -2.080 1.00 94.75 114 VAL A N 1
ATOM 842 C CA . VAL A 1 114 ? 7.466 -16.004 -2.200 1.00 94.75 114 VAL A CA 1
ATOM 843 C C . VAL A 1 114 ? 6.203 -16.281 -1.387 1.00 94.75 114 VAL A C 1
ATOM 845 O O . VAL A 1 114 ? 6.039 -15.757 -0.283 1.00 94.75 114 VAL A O 1
ATOM 848 N N . ALA A 1 115 ? 5.301 -17.097 -1.932 1.00 95.38 115 ALA A N 1
ATOM 849 C CA . ALA A 1 115 ? 4.099 -17.518 -1.226 1.00 95.38 115 ALA A CA 1
ATOM 850 C C . ALA A 1 115 ? 4.472 -18.257 0.070 1.00 95.38 115 ALA A C 1
ATOM 852 O O . ALA A 1 115 ? 5.223 -19.228 0.048 1.00 95.38 115 ALA A O 1
ATOM 853 N N . ALA A 1 116 ? 3.938 -17.794 1.202 1.00 95.12 116 ALA A N 1
ATOM 854 C CA . ALA A 1 116 ? 4.191 -18.405 2.509 1.00 95.12 116 ALA A CA 1
ATOM 855 C C . ALA A 1 116 ? 3.321 -19.648 2.778 1.00 95.12 116 ALA A C 1
ATOM 857 O O . ALA A 1 116 ? 3.626 -20.427 3.677 1.00 95.12 116 ALA A O 1
ATOM 858 N N . LEU A 1 117 ? 2.231 -19.816 2.026 1.00 96.19 117 LEU A N 1
ATOM 859 C CA . LEU A 1 117 ? 1.272 -20.916 2.134 1.00 96.19 117 LEU A CA 1
ATOM 860 C C . LEU A 1 117 ? 0.971 -21.473 0.731 1.00 96.19 117 LEU A C 1
ATOM 862 O O . LEU A 1 117 ? 1.101 -20.725 -0.245 1.00 96.19 117 LEU A O 1
ATOM 866 N N . PRO A 1 118 ? 0.558 -22.748 0.611 1.00 96.06 118 PRO A N 1
ATOM 867 C CA . PRO A 1 118 ? 0.070 -23.297 -0.651 1.00 96.06 118 PRO A CA 1
ATOM 868 C C . PRO A 1 118 ? -1.236 -22.617 -1.103 1.00 96.06 118 PRO A C 1
ATOM 870 O O . PRO A 1 118 ? -1.923 -21.959 -0.314 1.00 96.06 118 PRO A O 1
ATOM 873 N N . ASP A 1 119 ? -1.552 -22.757 -2.393 1.00 95.75 119 ASP A N 1
ATOM 874 C CA . ASP A 1 119 ? -2.793 -22.286 -3.034 1.00 95.75 119 ASP A CA 1
ATOM 875 C C . ASP A 1 119 ? -3.077 -20.779 -2.890 1.00 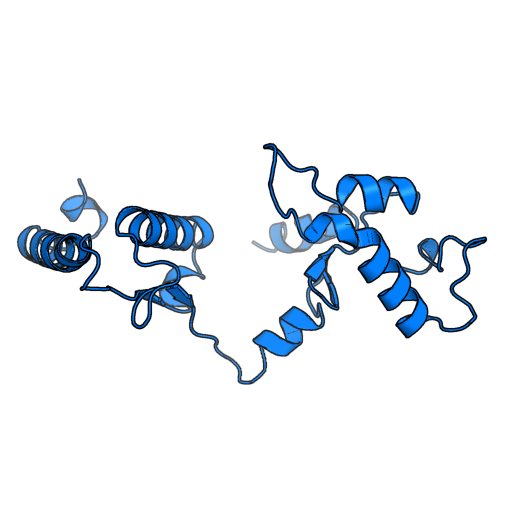95.75 119 ASP A C 1
ATOM 877 O O . ASP A 1 119 ? -4.219 -20.322 -2.943 1.00 95.75 119 ASP A O 1
ATOM 881 N N . GLN A 1 120 ? -2.024 -19.976 -2.719 1.00 96.44 120 GLN A N 1
ATOM 882 C CA . GLN A 1 120 ? -2.124 -18.519 -2.687 1.00 96.44 120 GLN A CA 1
ATOM 883 C C . GLN A 1 120 ? -1.892 -17.927 -4.075 1.00 96.44 120 GLN A C 1
ATOM 885 O O . GLN A 1 120 ? -0.934 -18.276 -4.759 1.00 96.44 120 GLN A O 1
ATOM 890 N N . VAL A 1 121 ? -2.709 -16.939 -4.451 1.00 97.06 121 VAL A N 1
ATOM 891 C CA . VAL A 1 121 ? -2.555 -16.216 -5.727 1.00 97.06 121 VAL A CA 1
ATOM 892 C C . VAL A 1 121 ? -1.178 -15.551 -5.840 1.00 97.06 121 VAL A C 1
ATOM 894 O O . VAL A 1 121 ? -0.614 -15.502 -6.930 1.00 97.06 121 VAL A O 1
ATOM 897 N N . ASN A 1 122 ? -0.659 -15.013 -4.724 1.00 96.75 122 ASN A N 1
ATOM 898 C CA . ASN A 1 122 ? 0.612 -14.282 -4.626 1.00 96.75 122 ASN A CA 1
ATOM 899 C C . ASN A 1 122 ? 0.908 -13.428 -5.873 1.00 96.75 122 ASN A C 1
ATOM 901 O O . ASN A 1 122 ? 1.871 -13.667 -6.595 1.00 96.75 122 ASN A O 1
ATOM 905 N N . TYR A 1 123 ? 0.048 -12.452 -6.170 1.00 97.62 123 TYR A N 1
ATOM 906 C CA . TYR A 1 123 ? 0.081 -11.767 -7.468 1.00 97.62 123 TYR A CA 1
ATOM 907 C C . TYR A 1 123 ? 1.408 -11.041 -7.753 1.00 97.62 123 TYR A C 1
ATOM 909 O O . TYR A 1 123 ? 1.833 -10.941 -8.906 1.00 97.62 123 TYR A O 1
ATOM 917 N N . TRP A 1 124 ? 2.106 -10.612 -6.697 1.00 97.38 124 TRP A N 1
ATOM 918 C CA . TRP A 1 124 ? 3.432 -9.999 -6.774 1.00 97.38 124 TRP A CA 1
ATOM 919 C C . TRP A 1 124 ? 4.540 -10.945 -7.260 1.00 97.38 124 TRP A C 1
ATOM 921 O O . TRP A 1 124 ? 5.617 -10.466 -7.599 1.00 97.38 124 TRP A O 1
ATOM 931 N N . GLN A 1 125 ? 4.289 -12.250 -7.409 1.00 96.38 125 GLN A N 1
ATOM 932 C CA . GLN A 1 125 ? 5.208 -13.159 -8.109 1.00 96.38 125 GLN A CA 1
ATOM 933 C C . GLN A 1 125 ? 5.528 -12.719 -9.553 1.00 96.38 125 GLN A C 1
ATOM 935 O O . GLN A 1 125 ? 6.531 -13.140 -10.110 1.00 96.38 125 GLN A O 1
ATOM 940 N N . ASN A 1 126 ? 4.699 -11.849 -10.146 1.00 97.69 126 ASN A N 1
ATOM 941 C CA . ASN A 1 126 ? 4.869 -11.280 -11.490 1.00 97.69 126 ASN A CA 1
ATOM 942 C C . ASN A 1 126 ? 5.729 -9.993 -11.525 1.00 97.69 126 ASN A C 1
ATOM 944 O O . ASN A 1 126 ? 5.644 -9.220 -12.481 1.00 97.69 126 ASN A O 1
ATOM 948 N N . THR A 1 127 ? 6.506 -9.709 -10.473 1.00 97.50 127 THR A N 1
ATOM 949 C CA . THR A 1 127 ? 7.301 -8.469 -10.344 1.00 97.50 127 THR A CA 1
ATOM 950 C C . THR A 1 127 ? 8.282 -8.273 -11.502 1.00 97.50 127 THR A C 1
ATOM 952 O O . THR A 1 127 ? 8.464 -7.151 -11.972 1.00 97.50 127 THR A O 1
ATOM 955 N N . ASP A 1 128 ? 8.867 -9.356 -12.008 1.00 96.94 128 ASP A N 1
ATOM 956 C CA . ASP A 1 128 ? 9.748 -9.371 -13.176 1.00 96.94 128 ASP A CA 1
ATOM 957 C C . ASP A 1 128 ? 9.068 -8.801 -14.431 1.00 96.94 128 ASP A C 1
ATOM 959 O O . ASP A 1 128 ? 9.617 -7.915 -15.089 1.00 96.94 128 ASP A O 1
ATOM 963 N N . LYS A 1 129 ? 7.834 -9.231 -14.717 1.00 98.00 129 LYS A N 1
ATOM 964 C CA . LYS A 1 129 ? 7.044 -8.764 -15.863 1.00 98.00 129 LYS A CA 1
ATOM 965 C C . LYS A 1 129 ? 6.768 -7.270 -15.761 1.00 98.00 129 LYS A C 1
ATOM 967 O O . LYS A 1 129 ? 6.903 -6.553 -16.754 1.00 98.00 129 LYS A O 1
ATOM 972 N N . PHE A 1 130 ? 6.405 -6.796 -14.569 1.00 98.19 130 PHE A N 1
ATOM 973 C CA . PHE A 1 130 ? 6.141 -5.377 -14.328 1.00 98.19 130 PHE A CA 1
ATOM 974 C C . PHE A 1 130 ? 7.413 -4.543 -14.482 1.00 98.19 130 PHE A C 1
ATOM 976 O O . PHE A 1 130 ? 7.396 -3.529 -15.178 1.00 98.19 130 PHE A O 1
ATOM 983 N N . PHE A 1 131 ? 8.526 -4.996 -13.901 1.00 98.19 131 PHE A N 1
ATOM 984 C CA . PHE A 1 131 ? 9.801 -4.292 -13.973 1.00 98.19 131 PHE A CA 1
ATOM 985 C C . PHE A 1 131 ? 10.316 -4.184 -15.412 1.00 98.19 131 PHE A C 1
ATOM 987 O O . PHE A 1 131 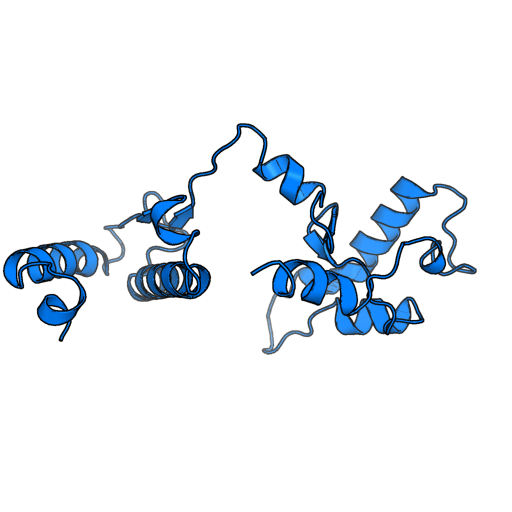? 10.627 -3.087 -15.871 1.00 98.19 131 PHE A O 1
ATOM 994 N N . VAL A 1 132 ? 10.354 -5.293 -16.159 1.00 97.81 132 VAL A N 1
ATOM 995 C CA . VAL A 1 132 ? 10.822 -5.289 -17.556 1.00 97.81 132 VAL A CA 1
ATOM 996 C C . VAL A 1 132 ? 9.928 -4.410 -18.429 1.00 97.81 132 VAL A C 1
ATOM 998 O O . VAL A 1 132 ? 10.438 -3.617 -19.218 1.00 97.81 132 VAL A O 1
ATOM 1001 N N . SER A 1 133 ? 8.605 -4.483 -18.251 1.00 98.38 133 SER A N 1
ATOM 1002 C CA . SER A 1 133 ? 7.663 -3.628 -18.988 1.00 98.38 133 SER A CA 1
ATOM 1003 C C . SER A 1 133 ? 7.892 -2.143 -18.693 1.00 98.38 133 SER A C 1
ATOM 1005 O O . SER A 1 133 ? 7.894 -1.325 -19.612 1.00 98.38 133 SER A O 1
ATOM 1007 N N . LEU A 1 134 ? 8.155 -1.791 -17.430 1.00 98.25 134 LEU A N 1
ATOM 1008 C CA . LEU A 1 134 ? 8.498 -0.426 -17.040 1.00 98.25 134 LEU A CA 1
ATOM 1009 C C . LEU A 1 134 ? 9.810 0.033 -17.689 1.00 98.25 134 LEU A C 1
ATOM 1011 O O . LEU A 1 134 ? 9.869 1.125 -18.249 1.00 98.25 134 LEU A O 1
ATOM 1015 N N . MET A 1 135 ? 10.851 -0.801 -17.667 1.00 98.31 135 MET A N 1
ATOM 1016 C CA . MET A 1 135 ? 12.137 -0.467 -18.289 1.00 98.31 135 MET A CA 1
ATOM 1017 C C . MET A 1 135 ? 12.016 -0.292 -19.804 1.00 98.31 135 MET A C 1
ATOM 1019 O O . MET A 1 135 ? 12.604 0.628 -20.371 1.00 98.31 135 MET A O 1
ATOM 1023 N N . LYS A 1 136 ? 11.196 -1.119 -20.463 1.00 98.19 136 LYS A N 1
ATOM 1024 C CA . LYS A 1 136 ? 10.848 -0.933 -21.874 1.00 98.19 136 LYS A CA 1
ATOM 1025 C C . LYS A 1 136 ? 10.100 0.376 -22.112 1.00 98.19 136 LYS A C 1
ATOM 1027 O O . LYS A 1 136 ? 10.376 1.044 -23.101 1.00 98.19 136 LYS A O 1
ATOM 1032 N N . SER A 1 137 ? 9.217 0.784 -21.204 1.00 98.25 137 SER A N 1
ATOM 1033 C CA . SER A 1 137 ? 8.558 2.090 -21.291 1.00 98.25 137 SER A CA 1
ATOM 1034 C C . SER A 1 137 ? 9.531 3.263 -21.121 1.00 98.25 137 SER A C 1
ATOM 1036 O O . SER A 1 137 ? 9.315 4.303 -21.735 1.00 98.25 137 SER A O 1
ATOM 1038 N N . PHE A 1 138 ? 10.572 3.133 -20.294 1.00 97.94 138 PHE A N 1
ATOM 1039 C CA . PHE A 1 138 ? 11.553 4.201 -20.066 1.00 97.94 138 PHE A CA 1
ATOM 1040 C C . PHE A 1 138 ? 12.603 4.306 -21.168 1.00 97.94 138 PHE A C 1
ATOM 1042 O O . PHE A 1 138 ? 12.957 5.409 -21.577 1.00 97.94 138 PHE A O 1
ATOM 1049 N N . TYR A 1 139 ? 13.115 3.169 -21.633 1.00 97.94 139 TYR A N 1
ATOM 1050 C CA . TYR A 1 139 ? 14.306 3.126 -22.479 1.00 97.94 139 TYR A CA 1
ATOM 1051 C C . TYR A 1 139 ? 14.058 2.526 -23.870 1.00 97.94 139 TYR A C 1
ATOM 1053 O O . TYR A 1 139 ? 14.971 2.501 -24.697 1.00 97.94 139 TYR A O 1
ATOM 1061 N N . GLY A 1 140 ? 12.844 2.046 -24.153 1.00 97.88 140 GLY A N 1
ATOM 1062 C CA . GLY A 1 140 ? 12.449 1.516 -25.459 1.00 97.88 140 GLY A CA 1
ATOM 1063 C C . GLY A 1 140 ? 13.362 0.389 -25.939 1.00 97.88 140 GLY A C 1
ATOM 1064 O O . GLY A 1 140 ? 13.607 -0.597 -25.234 1.00 97.88 140 GLY A O 1
ATOM 1065 N N . ASP A 1 141 ? 13.907 0.559 -27.140 1.00 97.44 141 ASP A N 1
ATOM 1066 C CA . ASP A 1 141 ? 14.820 -0.399 -27.773 1.00 97.44 141 ASP A CA 1
ATOM 1067 C C . ASP A 1 141 ? 16.161 -0.534 -27.041 1.00 97.44 141 ASP A C 1
ATOM 1069 O O . ASP A 1 141 ? 16.880 -1.507 -27.250 1.00 97.44 141 ASP A O 1
ATOM 1073 N N . LYS A 1 142 ? 16.508 0.418 -26.164 1.00 97.88 142 LYS A N 1
ATOM 1074 C CA . LYS A 1 142 ? 17.754 0.381 -25.386 1.00 97.88 142 LYS A CA 1
ATOM 1075 C C . LYS A 1 142 ? 17.669 -0.521 -24.159 1.00 97.88 142 LYS A C 1
ATOM 1077 O O . LYS A 1 142 ? 18.713 -0.910 -23.651 1.00 97.88 142 LYS A O 1
ATOM 1082 N N . ALA A 1 143 ? 16.475 -0.878 -23.688 1.00 97.88 143 ALA A N 1
ATOM 1083 C CA . ALA A 1 143 ? 16.317 -1.912 -22.669 1.00 97.88 143 ALA A CA 1
ATOM 1084 C C . ALA A 1 143 ? 16.305 -3.287 -23.352 1.00 97.88 143 ALA A C 1
ATOM 1086 O O . ALA A 1 143 ? 15.305 -3.667 -23.972 1.00 97.88 143 ALA A O 1
ATOM 1087 N N . THR A 1 144 ? 17.398 -4.040 -23.242 1.00 97.81 144 THR A N 1
ATOM 1088 C CA . THR A 1 144 ? 17.538 -5.381 -23.830 1.00 97.81 144 THR A CA 1
ATOM 1089 C C . THR A 1 144 ? 17.926 -6.407 -22.766 1.00 97.81 144 THR A C 1
ATOM 1091 O O . THR A 1 144 ? 18.269 -6.056 -21.639 1.00 97.81 144 THR A O 1
ATOM 1094 N N . ALA A 1 145 ? 17.851 -7.698 -23.086 1.00 96.44 145 ALA A N 1
ATOM 1095 C CA . ALA A 1 145 ? 18.208 -8.735 -22.120 1.00 96.44 145 ALA A CA 1
ATOM 1096 C C . ALA A 1 145 ? 19.708 -8.686 -21.766 1.00 96.44 145 ALA A C 1
ATOM 1098 O O . ALA A 1 145 ? 20.082 -8.885 -20.611 1.00 96.44 145 ALA A O 1
ATOM 1099 N N . GLU A 1 146 ? 20.559 -8.355 -22.741 1.00 96.62 146 GLU A N 1
ATOM 1100 C CA . GLU A 1 146 ? 22.021 -8.338 -22.618 1.00 96.62 146 GLU A CA 1
ATOM 1101 C C . GLU A 1 146 ? 22.510 -7.278 -21.624 1.00 96.62 146 GLU A C 1
ATOM 1103 O O . GLU A 1 146 ? 23.506 -7.492 -20.937 1.00 96.62 146 GLU A O 1
ATOM 1108 N N . ASN A 1 147 ? 21.798 -6.150 -21.512 1.00 97.12 147 ASN A N 1
ATOM 1109 C CA . ASN A 1 147 ? 22.122 -5.073 -20.573 1.00 97.12 147 ASN A CA 1
ATOM 1110 C C . ASN A 1 147 ? 21.214 -5.046 -19.335 1.00 97.12 147 ASN A C 1
ATOM 1112 O O . ASN A 1 147 ? 21.083 -4.005 -18.688 1.00 97.12 147 ASN A O 1
ATOM 1116 N N . GLN A 1 148 ? 20.567 -6.173 -19.019 1.00 96.75 148 GLN A N 1
ATOM 1117 C CA . GLN A 1 148 ? 19.647 -6.291 -17.884 1.00 96.75 148 GLN A CA 1
ATOM 1118 C C . GLN A 1 148 ? 18.541 -5.226 -17.903 1.00 96.75 148 GLN A C 1
ATOM 1120 O O . GLN A 1 148 ? 18.177 -4.664 -16.870 1.00 96.75 148 GLN A O 1
ATOM 1125 N N . TRP A 1 149 ? 18.020 -4.922 -19.090 1.00 98.06 149 TRP A N 1
ATOM 1126 C CA . TRP A 1 149 ? 16.963 -3.939 -19.320 1.00 98.06 149 TRP A CA 1
ATOM 1127 C C . TRP A 1 149 ? 17.322 -2.520 -18.856 1.00 98.06 149 TRP A C 1
ATOM 1129 O O . TRP A 1 149 ? 16.435 -1.737 -18.532 1.00 98.06 149 TRP A O 1
ATOM 1139 N N . GLY A 1 150 ? 18.611 -2.170 -18.812 1.00 96.81 150 GLY A N 1
ATOM 1140 C CA . GLY A 1 150 ? 19.060 -0.861 -18.332 1.00 96.81 150 GLY A CA 1
ATOM 1141 C C . GLY A 1 150 ? 18.992 -0.699 -16.810 1.00 96.81 150 GLY A C 1
ATOM 1142 O O . GLY A 1 150 ? 18.988 0.428 -16.321 1.00 96.81 150 GLY A O 1
ATOM 1143 N N . TYR A 1 151 ? 18.956 -1.801 -16.048 1.00 97.50 151 TYR A N 1
ATOM 1144 C CA . TYR A 1 151 ? 18.905 -1.796 -14.578 1.00 97.50 151 TYR A CA 1
ATOM 1145 C C . TYR A 1 151 ? 19.950 -0.869 -13.935 1.00 97.50 151 TYR A C 1
ATOM 1147 O O . TYR A 1 151 ? 19.665 -0.170 -12.961 1.00 97.50 151 TYR A O 1
ATOM 1155 N N . ASP A 1 152 ? 21.156 -0.818 -14.501 1.00 96.56 152 ASP A N 1
ATOM 1156 C CA . ASP A 1 152 ? 22.241 0.009 -13.974 1.00 96.56 152 ASP A CA 1
ATOM 1157 C C . ASP A 1 152 ? 22.107 1.506 -14.245 1.00 96.56 152 ASP A C 1
ATOM 1159 O O . ASP A 1 152 ? 22.809 2.295 -13.616 1.00 96.56 152 ASP A O 1
ATOM 1163 N N . TRP A 1 153 ? 21.176 1.917 -15.105 1.00 97.00 153 TRP A N 1
ATOM 1164 C CA . TRP A 1 153 ? 20.866 3.329 -15.335 1.00 97.00 153 TRP A CA 1
ATOM 1165 C C . TRP A 1 153 ? 19.938 3.910 -14.270 1.00 97.00 153 TRP A C 1
ATOM 1167 O O . TRP A 1 153 ? 19.854 5.131 -14.132 1.00 97.00 153 TRP A O 1
ATOM 1177 N N . LEU A 1 154 ? 19.247 3.058 -13.505 1.00 96.25 154 LEU A N 1
ATOM 1178 C CA . LEU A 1 154 ? 18.421 3.515 -12.398 1.00 96.25 154 LEU A CA 1
ATOM 1179 C C . LEU A 1 154 ? 19.297 4.026 -11.247 1.00 96.25 154 LEU A C 1
ATOM 1181 O O . LEU A 1 154 ? 20.269 3.362 -10.866 1.00 96.25 154 LEU A O 1
ATOM 1185 N N . PRO A 1 155 ? 18.930 5.161 -10.624 1.00 94.31 155 PRO A N 1
ATOM 1186 C CA . PRO A 1 155 ? 19.596 5.604 -9.414 1.00 94.31 155 PRO A CA 1
ATOM 1187 C C . PRO A 1 155 ? 19.355 4.579 -8.306 1.00 94.31 155 PRO A C 1
ATOM 1189 O O . PRO A 1 155 ? 18.217 4.208 -8.015 1.00 94.31 155 PRO A O 1
ATOM 1192 N N . LYS A 1 156 ? 20.438 4.129 -7.675 1.00 92.94 156 LYS A N 1
ATOM 1193 C CA . LYS A 1 156 ? 20.377 3.216 -6.537 1.00 92.94 156 LYS A CA 1
ATOM 1194 C C . LYS A 1 156 ? 20.439 4.027 -5.247 1.00 92.94 156 LYS A C 1
ATOM 1196 O O . LYS A 1 156 ? 21.343 4.843 -5.078 1.00 92.94 156 LYS A O 1
ATOM 1201 N N . TRP A 1 157 ? 19.478 3.838 -4.346 1.00 88.44 157 TRP A N 1
ATOM 1202 C CA . TRP A 1 157 ? 19.452 4.597 -3.093 1.00 88.44 157 TRP A CA 1
ATOM 1203 C C . TRP A 1 157 ? 20.403 3.989 -2.053 1.00 88.44 157 TRP A C 1
ATOM 1205 O O . TRP A 1 157 ? 20.529 2.766 -1.930 1.00 88.44 157 TRP A O 1
ATOM 1215 N N . ASP A 1 158 ? 21.059 4.858 -1.286 1.00 81.25 158 ASP A N 1
ATOM 1216 C CA . ASP A 1 158 ? 21.972 4.494 -0.205 1.00 81.25 158 ASP A CA 1
ATOM 1217 C C . ASP A 1 158 ? 21.275 4.560 1.168 1.00 81.25 158 ASP A C 1
ATOM 1219 O O . ASP A 1 158 ? 20.162 5.073 1.336 1.00 81.25 158 ASP A O 1
ATOM 1223 N N . LYS A 1 159 ? 21.942 4.085 2.224 1.00 58.62 159 LYS A N 1
ATOM 1224 C CA . LYS A 1 159 ? 21.424 4.278 3.593 1.00 58.62 159 LYS A CA 1
ATOM 1225 C C . LYS A 1 159 ? 21.284 5.761 3.989 1.00 58.62 159 LYS A C 1
ATOM 1227 O O . LYS A 1 159 ? 20.533 6.039 4.930 1.00 58.62 159 LYS A O 1
ATOM 1232 N N . SER A 1 160 ? 21.980 6.696 3.332 1.00 51.91 160 SER A N 1
ATOM 1233 C CA . SER A 1 160 ? 22.072 8.095 3.761 1.00 51.91 160 SER A CA 1
ATOM 1234 C C . SER A 1 160 ? 20.765 8.869 3.574 1.00 51.91 160 SER A C 1
ATOM 1236 O O . SER A 1 160 ? 20.409 9.670 4.449 1.00 51.91 160 SER A O 1
ATOM 1238 N N . LEU A 1 161 ? 19.970 8.534 2.550 1.00 48.69 161 LEU A N 1
ATOM 1239 C CA . LEU A 1 161 ? 18.610 9.062 2.356 1.00 48.69 161 LEU A CA 1
ATOM 1240 C C . LEU A 1 161 ? 17.689 8.781 3.557 1.00 48.69 161 LEU A C 1
ATOM 1242 O O . LEU A 1 161 ? 16.821 9.589 3.891 1.00 48.69 161 LEU A O 1
ATOM 1246 N N . ARG A 1 162 ? 17.931 7.681 4.284 1.00 43.66 162 ARG A N 1
ATOM 1247 C CA . ARG A 1 162 ? 17.205 7.330 5.517 1.00 43.66 162 ARG A CA 1
ATOM 1248 C C . ARG A 1 162 ? 17.641 8.174 6.725 1.00 43.66 162 ARG A C 1
ATOM 1250 O O . ARG A 1 162 ? 16.868 8.351 7.664 1.00 43.66 162 ARG A O 1
ATOM 1257 N N . THR A 1 163 ? 18.870 8.693 6.720 1.00 35.44 163 THR A N 1
ATOM 1258 C CA . THR A 1 163 ? 19.458 9.499 7.810 1.00 35.44 163 THR A CA 1
ATOM 1259 C C . THR A 1 163 ? 19.385 11.008 7.599 1.00 35.44 163 THR A C 1
ATOM 1261 O O . THR A 1 163 ? 19.398 11.736 8.592 1.00 35.44 163 THR A O 1
ATOM 1264 N N . ALA A 1 164 ? 19.257 11.498 6.362 1.00 35.47 164 ALA A N 1
ATOM 1265 C CA . ALA A 1 164 ? 19.170 12.934 6.075 1.00 35.47 164 ALA A CA 1
ATOM 1266 C C . ALA A 1 164 ? 17.975 13.604 6.786 1.00 35.47 164 ALA A C 1
ATOM 1268 O O . ALA A 1 164 ? 18.090 14.719 7.289 1.00 35.47 164 ALA A O 1
ATOM 1269 N N . TRP A 1 165 ? 16.864 12.876 6.942 1.00 37.12 165 TRP A N 1
ATOM 1270 C CA . TRP A 1 165 ? 15.694 13.318 7.711 1.00 37.12 165 TRP A CA 1
ATOM 1271 C C . TRP A 1 165 ? 15.836 13.171 9.231 1.00 37.12 165 TRP A C 1
ATOM 1273 O O . TRP A 1 165 ? 15.127 13.836 9.982 1.00 37.12 165 TRP A O 1
ATOM 1283 N N . ARG A 1 166 ? 16.752 12.319 9.706 1.00 33.88 166 ARG A N 1
ATOM 1284 C CA . ARG A 1 166 ? 16.965 12.068 11.140 1.00 33.88 166 ARG A CA 1
ATOM 1285 C C . ARG A 1 166 ? 17.962 13.040 11.776 1.00 33.88 166 ARG A C 1
ATOM 1287 O O . ARG A 1 166 ? 17.943 13.188 12.987 1.00 33.88 166 ARG A O 1
ATOM 1294 N N . ARG A 1 167 ? 18.804 13.700 10.971 1.00 30.48 167 ARG A N 1
ATOM 1295 C CA . ARG A 1 167 ? 19.772 14.727 11.408 1.00 30.48 167 ARG A CA 1
ATOM 1296 C C . ARG A 1 167 ? 19.214 16.159 11.436 1.00 30.48 167 ARG A C 1
ATOM 1298 O O . ARG A 1 167 ? 19.939 17.067 11.816 1.00 30.48 167 ARG A O 1
ATOM 1305 N N . ARG A 1 168 ? 17.955 16.370 11.035 1.00 34.84 168 ARG A N 1
ATOM 1306 C CA . ARG A 1 168 ? 17.255 17.671 11.113 1.00 34.84 168 ARG A CA 1
ATOM 1307 C C . ARG A 1 168 ? 16.198 17.730 12.230 1.00 34.84 168 ARG A C 1
ATOM 1309 O O . ARG A 1 168 ? 15.257 18.512 12.133 1.00 34.84 168 ARG A O 1
ATOM 1316 N N . ARG A 1 169 ? 16.324 16.893 13.261 1.00 32.97 169 ARG A N 1
ATOM 1317 C CA . ARG A 1 169 ? 15.580 17.019 14.521 1.00 32.97 169 ARG A CA 1
ATOM 1318 C C . ARG A 1 169 ? 16.553 17.093 15.677 1.00 32.97 169 ARG A C 1
ATOM 1320 O O . ARG A 1 169 ? 17.573 16.374 15.589 1.00 32.97 169 ARG A O 1
#

Sequence (169 aa):
MVTRLCGTSQESFIAVCRQLASTCVPNRTATILYALGWTHHTNGSQIIRTAAMIQLLLGNIGMPGGGINALRGHSNVQGYTDLGLLAQSLPGYLPLPSEKMTTLATYLQQATPVAALPDQVNYWQNTDKFFVSLMKSFYGDKATAENQWGYDWLPKWDKSLRTAWRRRR

Secondary structure (DSSP, 8-state):
-HHHHH---HHHHHHHHHHHHTT-BTTB---EEESHHHHSSTTHHHHHHHHHHHHHHTT-TTSTT-SEEE--SSTTHHHHHHTT-STTEEGGGEEPPBTT--SHHHHHHHHSPPPSSTT---GGGGHHHHHHHHHHHHHGGG--TTTGGGGGGSPPBPTHHHHHTTTT-

Radius of gyration: 21.6 Å; chains: 1; bounding box: 50×41×60 Å

pLDDT: mean 92.37, std 14.13, range [30.48, 98.5]

Organism: Enterobacter agglomerans (NCBI:txid549)

Foldseek 3Di:
DCCVVPVDDPVVVVVVVVVLLVLLDPVHAAEAEDEDVQCPDPCSVVSVVVVVVSLVNSVQPPDVNHYYHHDDDDPCPVVCVCCQVDPQAHHNRQGQAAPVCVAPVSSCVVRQDDDPDPPDPSVSNCVVVVVLVVLCVVPPPVQDVVCNSCSVVGDHHYCVVVCVVVVVD